Protein AF-A0A450S818-F1 (afdb_monomer_lite)

Structure (mmCIF, N/CA/C/O backbone):
data_AF-A0A450S818-F1
#
_entry.id   AF-A0A450S818-F1
#
loop_
_atom_site.group_PDB
_atom_site.id
_atom_site.type_symbol
_atom_site.label_atom_id
_atom_site.label_alt_id
_atom_site.label_comp_id
_atom_site.label_asym_id
_atom_site.label_entity_id
_atom_site.label_seq_id
_atom_site.pdbx_PDB_ins_code
_atom_site.Cartn_x
_atom_site.Cartn_y
_atom_site.Cartn_z
_atom_site.occupancy
_atom_site.B_iso_or_equiv
_atom_site.auth_seq_id
_atom_site.auth_comp_id
_atom_site.auth_asym_id
_atom_site.auth_atom_id
_atom_site.pdbx_PDB_model_num
ATOM 1 N N . MET A 1 1 ? 46.934 -12.306 -39.013 1.00 42.56 1 MET A N 1
ATOM 2 C CA . MET A 1 1 ? 46.877 -12.244 -37.534 1.00 42.56 1 MET A CA 1
ATOM 3 C C . MET A 1 1 ? 45.426 -12.052 -37.117 1.00 42.56 1 MET A C 1
ATOM 5 O O . MET A 1 1 ? 44.873 -10.989 -37.354 1.00 42.56 1 MET A O 1
ATOM 9 N N . LYS A 1 2 ? 44.779 -13.101 -36.602 1.00 42.91 2 LYS A N 1
ATOM 10 C CA . LYS A 1 2 ? 43.348 -13.123 -36.265 1.00 42.91 2 LYS A CA 1
ATOM 11 C C . LYS A 1 2 ? 43.232 -12.912 -34.751 1.00 42.91 2 LYS A C 1
ATOM 13 O O . LYS A 1 2 ? 43.323 -13.865 -33.988 1.00 42.91 2 LYS A O 1
ATOM 18 N N . LYS A 1 3 ? 43.177 -11.651 -34.312 1.00 45.91 3 LYS A N 1
ATOM 19 C CA . LYS A 1 3 ? 42.958 -11.293 -32.902 1.00 45.91 3 LYS A CA 1
ATOM 20 C C . LYS A 1 3 ? 41.461 -11.098 -32.716 1.00 45.91 3 LYS A C 1
ATOM 22 O O . LYS A 1 3 ? 40.922 -10.032 -32.987 1.00 45.91 3 LYS A O 1
ATOM 27 N N . TYR A 1 4 ? 40.800 -12.195 -32.371 1.00 55.44 4 TYR A N 1
ATOM 28 C CA . TYR A 1 4 ? 39.396 -12.215 -32.001 1.00 55.44 4 TYR A CA 1
ATOM 29 C C . TYR A 1 4 ? 39.163 -11.219 -30.865 1.00 55.44 4 TYR A C 1
ATOM 31 O O . TYR A 1 4 ? 39.934 -11.182 -29.905 1.00 55.44 4 TYR A O 1
ATOM 39 N N . ALA A 1 5 ? 38.121 -10.406 -31.024 1.00 55.72 5 ALA A N 1
ATOM 40 C CA . ALA A 1 5 ? 37.570 -9.505 -30.026 1.00 55.72 5 ALA A CA 1
ATOM 41 C C . ALA A 1 5 ? 37.153 -10.311 -28.782 1.00 55.72 5 ALA A C 1
ATOM 43 O O . ALA A 1 5 ? 36.008 -10.723 -28.628 1.00 55.72 5 ALA A O 1
ATOM 44 N N . PHE A 1 6 ? 38.124 -10.600 -27.920 1.00 54.34 6 PHE A N 1
ATOM 45 C CA . PHE A 1 6 ? 37.998 -11.457 -26.743 1.00 54.34 6 PHE A CA 1
ATOM 46 C C . PHE A 1 6 ? 37.613 -10.647 -25.499 1.00 54.34 6 PHE A C 1
ATOM 48 O O . PHE A 1 6 ? 38.110 -10.900 -24.413 1.00 54.34 6 PHE A O 1
ATOM 55 N N . TRP A 1 7 ? 36.762 -9.628 -25.633 1.00 50.06 7 TRP A N 1
ATOM 56 C CA . TRP A 1 7 ? 36.269 -8.885 -24.466 1.00 50.06 7 TRP A CA 1
ATOM 57 C C . TRP A 1 7 ? 34.963 -8.145 -24.775 1.00 50.06 7 TRP A C 1
ATOM 59 O O . TRP A 1 7 ? 34.821 -6.942 -24.597 1.00 50.06 7 TRP A O 1
ATOM 69 N N . SER A 1 8 ? 33.986 -8.873 -25.313 1.00 53.31 8 SER A N 1
ATOM 70 C CA . SER A 1 8 ? 32.632 -8.354 -25.571 1.00 53.31 8 SER A CA 1
ATOM 71 C C . SER A 1 8 ? 31.544 -9.331 -25.132 1.00 53.31 8 SER A C 1
ATOM 73 O O . SER A 1 8 ? 30.551 -9.496 -25.827 1.00 53.31 8 SER A O 1
ATOM 75 N N . ILE A 1 9 ? 31.727 -10.016 -23.994 1.00 60.41 9 ILE A N 1
ATOM 76 C CA . ILE A 1 9 ? 30.696 -10.922 -23.447 1.00 60.41 9 ILE A CA 1
ATOM 77 C C . ILE A 1 9 ? 30.672 -10.920 -21.904 1.00 60.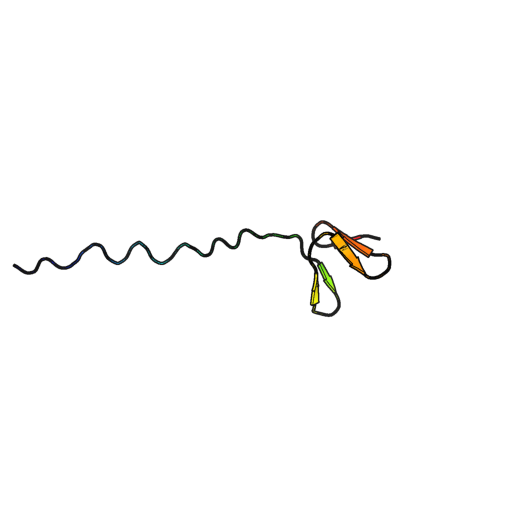41 9 ILE A C 1
ATOM 79 O O . ILE A 1 9 ? 30.436 -11.951 -21.287 1.00 60.41 9 ILE A O 1
ATOM 83 N N . PHE A 1 10 ? 30.950 -9.793 -21.237 1.00 55.91 10 PHE A N 1
ATOM 84 C CA . PHE A 1 10 ? 30.870 -9.752 -19.762 1.00 55.91 10 PHE A CA 1
ATOM 85 C C . PHE A 1 10 ? 30.262 -8.474 -19.169 1.00 55.91 10 PHE A C 1
ATOM 87 O O . PHE A 1 10 ? 30.442 -8.184 -17.993 1.00 55.91 10 PHE A O 1
ATOM 94 N N . THR A 1 11 ? 29.521 -7.702 -19.963 1.00 59.25 11 THR A N 1
ATOM 95 C CA . THR A 1 11 ? 29.027 -6.373 -19.551 1.00 59.25 11 THR A CA 1
ATOM 96 C C . THR A 1 11 ? 27.575 -6.113 -19.957 1.00 59.25 11 THR A C 1
ATOM 98 O O . THR A 1 11 ? 27.219 -4.987 -20.281 1.00 59.25 11 THR A O 1
ATOM 101 N N . ALA A 1 12 ? 26.711 -7.135 -19.961 1.00 57.31 12 ALA A N 1
ATOM 102 C CA . ALA A 1 12 ? 25.323 -6.950 -20.409 1.00 57.31 12 ALA A CA 1
ATOM 103 C C . ALA A 1 12 ? 24.249 -7.775 -19.675 1.00 57.31 12 ALA A C 1
ATOM 105 O O . ALA A 1 12 ? 23.179 -7.976 -20.238 1.00 57.31 12 ALA A O 1
ATOM 106 N N . LEU A 1 13 ? 24.488 -8.280 -18.455 1.00 56.94 13 LEU A N 1
ATOM 107 C CA . LEU A 1 13 ? 23.501 -9.157 -17.793 1.00 56.94 13 LEU A CA 1
ATOM 108 C C . LEU A 1 13 ? 23.102 -8.815 -16.352 1.00 56.94 13 LEU A C 1
ATOM 110 O O . LEU A 1 13 ? 22.307 -9.551 -15.781 1.00 56.94 13 LEU A O 1
ATOM 114 N N . ILE A 1 14 ? 23.573 -7.725 -15.740 1.00 62.91 14 ILE A N 1
ATOM 115 C CA . ILE A 1 14 ? 23.255 -7.466 -14.322 1.00 62.91 14 ILE A CA 1
ATOM 116 C C . ILE A 1 14 ? 22.910 -5.992 -14.086 1.00 62.91 14 ILE A C 1
ATOM 118 O O . ILE A 1 14 ? 23.564 -5.288 -13.328 1.00 62.91 14 ILE A O 1
ATOM 122 N N . THR A 1 15 ? 21.852 -5.519 -14.739 1.00 57.41 15 THR A N 1
ATOM 123 C CA . THR A 1 15 ? 21.203 -4.241 -14.394 1.00 57.41 15 THR A CA 1
ATOM 124 C C . THR A 1 15 ? 19.685 -4.407 -14.386 1.00 57.41 15 THR A C 1
ATOM 126 O O . THR A 1 15 ? 18.944 -3.663 -15.010 1.00 57.41 15 THR A O 1
ATOM 129 N N . CYS A 1 16 ? 19.204 -5.419 -13.664 1.00 57.09 16 CYS A N 1
ATOM 130 C CA . CYS A 1 16 ? 17.820 -5.470 -13.194 1.00 57.09 16 CYS A CA 1
ATOM 131 C C . CYS A 1 16 ? 17.853 -5.598 -11.668 1.00 57.09 16 CYS A C 1
ATOM 133 O O . CYS A 1 16 ? 17.514 -6.626 -11.092 1.00 57.09 16 CYS A O 1
ATOM 135 N N . HIS A 1 17 ? 18.393 -4.574 -11.007 1.00 49.22 17 HIS A N 1
ATOM 136 C CA . HIS A 1 17 ? 18.231 -4.410 -9.568 1.00 49.22 17 HIS A CA 1
ATOM 137 C C . HIS A 1 17 ? 16.947 -3.600 -9.375 1.00 49.22 17 HIS A C 1
ATOM 139 O O . HIS A 1 17 ? 16.973 -2.381 -9.231 1.00 49.22 17 HIS A O 1
ATOM 145 N N . SER A 1 18 ? 15.798 -4.269 -9.467 1.00 53.91 18 SER A N 1
ATOM 146 C CA . SER A 1 18 ? 14.508 -3.719 -9.050 1.00 53.91 18 SER A CA 1
ATOM 147 C C . SER A 1 18 ? 14.461 -3.665 -7.519 1.00 53.91 18 SER A C 1
ATOM 149 O O . SER A 1 18 ? 13.705 -4.380 -6.867 1.00 53.91 18 SER A O 1
ATOM 151 N N . THR A 1 19 ? 15.302 -2.824 -6.912 1.00 60.00 19 THR A N 1
ATOM 152 C CA . THR A 1 19 ? 15.173 -2.467 -5.494 1.00 60.00 19 THR A CA 1
ATOM 153 C C . THR A 1 19 ? 14.097 -1.418 -5.359 1.00 60.00 19 THR A C 1
ATOM 155 O O . THR A 1 19 ? 14.347 -0.217 -5.299 1.00 60.00 19 THR A O 1
ATOM 158 N N . ALA A 1 20 ? 12.882 -1.920 -5.342 1.00 50.19 20 ALA A N 1
ATOM 159 C CA . ALA A 1 20 ? 11.709 -1.197 -4.934 1.00 50.19 20 ALA A CA 1
ATOM 160 C C . ALA A 1 20 ? 10.790 -2.237 -4.295 1.00 50.19 20 ALA A C 1
ATOM 162 O O . ALA A 1 20 ? 9.718 -2.536 -4.802 1.00 50.19 20 ALA A O 1
ATOM 163 N N . LEU A 1 21 ? 11.247 -2.824 -3.180 1.00 54.34 21 LEU A N 1
ATOM 164 C CA . LEU A 1 21 ? 10.354 -3.418 -2.183 1.00 54.34 21 LEU A CA 1
ATOM 165 C C . LEU A 1 21 ? 9.579 -2.264 -1.523 1.00 54.34 21 LEU A C 1
ATOM 167 O O . LEU A 1 21 ? 9.718 -2.023 -0.327 1.00 54.34 21 LEU A O 1
ATOM 171 N N . TYR A 1 22 ? 8.840 -1.478 -2.309 1.00 59.03 22 TYR A N 1
ATOM 172 C CA . TYR A 1 22 ? 7.773 -0.678 -1.737 1.00 59.03 22 TYR A CA 1
ATOM 173 C C . TYR A 1 22 ? 6.788 -1.697 -1.188 1.00 59.03 22 TYR A C 1
ATOM 175 O O . TYR A 1 22 ? 6.496 -2.702 -1.838 1.00 59.03 22 TYR A O 1
ATOM 183 N N . ALA A 1 23 ? 6.403 -1.536 0.070 1.00 63.97 23 ALA A N 1
ATOM 184 C CA . ALA A 1 23 ? 5.574 -2.513 0.739 1.00 63.97 23 ALA A CA 1
ATOM 185 C C . ALA A 1 23 ? 4.134 -2.386 0.213 1.00 63.97 23 ALA A C 1
ATOM 187 O O . ALA A 1 23 ? 3.251 -1.862 0.882 1.00 63.97 23 ALA A O 1
ATOM 188 N N . ASP A 1 24 ? 3.904 -2.831 -1.019 1.00 85.69 24 ASP A N 1
ATOM 189 C CA . ASP A 1 24 ? 2.643 -2.623 -1.712 1.00 85.69 24 ASP A CA 1
ATOM 190 C C . ASP A 1 24 ? 1.532 -3.471 -1.083 1.00 85.69 24 ASP A C 1
ATOM 192 O O . ASP A 1 24 ? 1.754 -4.606 -0.642 1.00 85.69 24 ASP A O 1
ATOM 196 N N . CYS A 1 25 ? 0.315 -2.934 -1.060 1.00 90.25 25 CYS A N 1
ATOM 197 C CA . CYS A 1 25 ? -0.871 -3.647 -0.609 1.00 90.25 25 CYS A CA 1
ATOM 198 C C . CYS A 1 25 ? -1.757 -4.007 -1.797 1.00 90.25 25 CYS A C 1
ATOM 200 O O . CYS A 1 25 ? -2.077 -3.166 -2.635 1.00 90.25 25 CYS A O 1
ATOM 202 N N . VAL A 1 26 ? -2.206 -5.261 -1.850 1.00 91.25 26 VAL A N 1
ATOM 203 C CA . VAL A 1 26 ? -3.125 -5.725 -2.895 1.00 91.25 26 VAL A CA 1
ATOM 204 C C . VAL A 1 26 ? -4.565 -5.566 -2.419 1.00 91.25 26 VAL A C 1
ATOM 206 O O . VAL A 1 26 ? -4.914 -6.000 -1.318 1.00 91.25 26 VAL A O 1
ATOM 209 N N . HIS A 1 27 ? -5.418 -4.955 -3.240 1.00 90.25 27 HIS A N 1
ATOM 210 C CA . HIS A 1 27 ? -6.859 -4.891 -3.000 1.00 90.25 27 HIS A CA 1
ATOM 211 C C . HIS A 1 27 ? -7.627 -5.056 -4.314 1.00 90.25 27 HIS A C 1
ATOM 213 O O . HIS A 1 27 ? -7.399 -4.328 -5.276 1.00 90.25 27 HIS A O 1
ATOM 219 N N . ASN A 1 28 ? -8.535 -6.037 -4.362 1.00 91.38 28 ASN A N 1
ATOM 220 C CA . ASN A 1 28 ? -9.350 -6.349 -5.543 1.00 91.38 28 ASN A CA 1
ATOM 221 C C . ASN A 1 28 ? -8.533 -6.543 -6.844 1.00 91.38 28 ASN A C 1
ATOM 223 O O . ASN A 1 28 ? -8.924 -6.081 -7.911 1.00 91.38 28 ASN A O 1
ATOM 227 N N . GLY A 1 29 ? -7.360 -7.177 -6.744 1.00 89.69 29 GLY A N 1
ATOM 228 C CA . GLY A 1 29 ? -6.461 -7.416 -7.882 1.00 89.69 29 GLY A CA 1
ATOM 229 C C . GLY A 1 29 ? -5.592 -6.221 -8.291 1.00 89.69 29 GLY A C 1
ATOM 230 O O . GLY A 1 29 ? -4.722 -6.383 -9.141 1.00 89.69 29 GLY A O 1
ATOM 231 N N . ASN A 1 30 ? -5.771 -5.053 -7.667 1.00 90.00 30 ASN A N 1
ATOM 232 C CA . ASN A 1 30 ? -4.933 -3.877 -7.888 1.00 90.00 30 ASN A CA 1
ATOM 233 C C . ASN A 1 30 ? -3.826 -3.788 -6.831 1.00 90.00 30 ASN A C 1
ATOM 235 O O . ASN A 1 30 ? -4.031 -4.168 -5.675 1.00 90.00 30 ASN A O 1
ATOM 239 N N . ILE A 1 31 ? -2.671 -3.258 -7.231 1.00 89.94 31 ILE A N 1
ATOM 240 C CA . ILE A 1 31 ? -1.509 -3.019 -6.369 1.00 89.94 31 ILE A CA 1
ATOM 241 C C . ILE A 1 31 ? -1.504 -1.540 -5.974 1.00 89.94 31 ILE A C 1
ATOM 243 O O . ILE A 1 31 ? -1.567 -0.667 -6.839 1.00 89.94 31 ILE A O 1
ATOM 247 N N . TYR A 1 32 ? -1.443 -1.272 -4.673 1.00 89.69 32 TYR A N 1
ATOM 248 C CA . TYR A 1 32 ? -1.435 0.068 -4.097 1.00 89.69 32 TYR A CA 1
ATOM 249 C C . TYR A 1 32 ? -0.125 0.305 -3.355 1.00 89.69 32 TYR A C 1
ATOM 251 O O . TYR A 1 32 ? 0.307 -0.550 -2.587 1.00 89.69 32 TYR A O 1
ATOM 259 N N . ALA A 1 33 ? 0.470 1.480 -3.551 1.00 89.19 33 ALA A N 1
ATOM 260 C CA . ALA A 1 33 ? 1.698 1.866 -2.866 1.00 89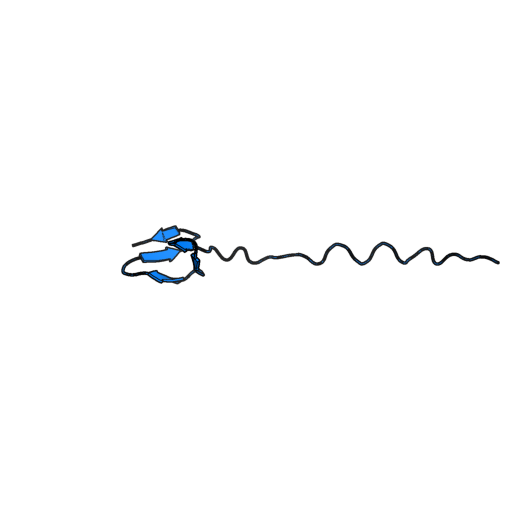.19 33 ALA A CA 1
ATOM 261 C C . ALA A 1 33 ? 1.476 2.052 -1.354 1.00 89.19 33 ALA A C 1
ATOM 263 O O . ALA A 1 33 ? 0.351 2.308 -0.906 1.00 89.19 33 ALA A O 1
ATOM 264 N N . GLU A 1 34 ? 2.553 2.001 -0.569 1.00 90.94 34 GLU A N 1
ATOM 265 C CA . GLU A 1 34 ? 2.506 2.367 0.851 1.00 90.94 34 GLU A CA 1
ATOM 266 C C . GLU A 1 34 ? 1.911 3.757 1.089 1.00 90.94 34 GLU A C 1
ATOM 268 O O . GLU A 1 34 ? 2.115 4.691 0.314 1.00 90.94 34 GLU A O 1
ATOM 273 N N . GLY A 1 35 ? 1.149 3.881 2.177 1.00 90.44 35 GLY A N 1
ATOM 274 C CA . GLY A 1 35 ? 0.394 5.083 2.522 1.00 90.44 35 GLY A CA 1
ATOM 275 C C . GLY A 1 35 ? -0.910 5.256 1.737 1.00 90.44 35 GLY A C 1
ATOM 276 O O . GLY A 1 35 ? -1.673 6.174 2.030 1.00 90.44 35 GLY A O 1
ATOM 277 N N . SER A 1 36 ? -1.211 4.385 0.765 1.00 92.50 36 SER A N 1
ATOM 278 C CA . SER A 1 36 ? -2.512 4.404 0.085 1.00 92.50 36 SER A CA 1
ATOM 279 C C . SER A 1 36 ? -3.645 4.151 1.077 1.00 92.50 36 SER A C 1
ATOM 281 O O . SER A 1 36 ? -3.537 3.279 1.938 1.00 92.50 36 SER A O 1
ATOM 283 N N . VAL A 1 37 ? -4.755 4.875 0.920 1.00 93.81 37 VAL A N 1
ATOM 284 C CA . VAL A 1 37 ? -5.926 4.773 1.799 1.00 93.81 37 VAL A CA 1
ATOM 285 C C . VAL A 1 37 ? -7.122 4.230 1.019 1.00 93.81 37 VAL A C 1
ATOM 287 O O . VAL A 1 37 ? -7.489 4.774 -0.023 1.00 93.81 37 VAL A O 1
ATOM 290 N N . ILE A 1 38 ? -7.748 3.171 1.537 1.00 92.25 38 ILE A N 1
ATOM 291 C CA . ILE A 1 38 ? -9.002 2.601 1.029 1.00 92.25 38 ILE A CA 1
ATOM 292 C C . ILE A 1 38 ? -10.009 2.551 2.180 1.00 92.25 38 ILE A C 1
ATOM 294 O O . ILE A 1 38 ? -9.915 1.724 3.089 1.00 92.25 38 ILE A O 1
ATOM 298 N N . GLY A 1 39 ? -11.000 3.442 2.144 1.00 92.12 39 GLY A N 1
ATOM 299 C CA . GLY A 1 39 ? -11.980 3.569 3.223 1.00 92.12 39 GLY A CA 1
ATOM 300 C C . GLY A 1 39 ? -11.307 3.958 4.542 1.00 92.12 39 GLY A C 1
ATOM 301 O O . GLY A 1 39 ? -10.708 5.023 4.634 1.00 92.12 39 GLY A O 1
ATOM 302 N N . SER A 1 40 ? -11.411 3.093 5.554 1.00 94.12 40 SER A N 1
ATOM 303 C CA . SER A 1 40 ? -10.742 3.261 6.855 1.00 94.12 40 SER A CA 1
ATOM 304 C C . SER A 1 40 ? -9.412 2.514 6.961 1.00 94.12 40 SER A C 1
ATOM 306 O O . SER A 1 40 ? -8.912 2.378 8.064 1.00 94.12 40 SER A O 1
ATOM 308 N N . TYR A 1 41 ? -8.880 1.967 5.867 1.00 93.44 41 TYR A N 1
ATOM 309 C CA . TYR A 1 41 ? -7.642 1.193 5.886 1.00 93.44 41 TYR A CA 1
ATOM 310 C C . TYR A 1 41 ? -6.514 1.953 5.189 1.00 93.44 41 TYR A C 1
ATOM 312 O O . TYR A 1 41 ? -6.702 2.474 4.092 1.00 93.44 41 TYR A O 1
ATOM 320 N N . GLU A 1 42 ? -5.335 1.962 5.797 1.00 94.19 42 GLU A N 1
ATOM 321 C CA . GLU A 1 42 ? -4.090 2.497 5.255 1.00 94.19 42 GLU A CA 1
ATOM 322 C C . GLU A 1 42 ? -3.129 1.345 4.942 1.00 94.19 42 GLU A C 1
ATOM 324 O O . GLU A 1 42 ? -2.961 0.413 5.736 1.00 94.19 42 GLU A O 1
ATOM 329 N N . CYS A 1 43 ? -2.494 1.398 3.775 1.00 93.12 43 CYS A N 1
ATOM 330 C CA . CYS A 1 43 ? -1.453 0.454 3.407 1.00 93.12 43 CYS A CA 1
ATOM 331 C C . CYS A 1 43 ? -0.166 0.756 4.186 1.00 93.12 43 CYS A C 1
ATOM 333 O O . CYS A 1 43 ? 0.467 1.787 3.956 1.00 93.12 43 CYS A O 1
ATOM 335 N N . LYS A 1 44 ? 0.224 -0.146 5.090 1.00 91.62 44 LYS A N 1
ATOM 336 C CA . LYS A 1 44 ? 1.457 -0.071 5.885 1.00 91.62 44 LYS A CA 1
ATOM 337 C C . LYS A 1 44 ? 2.143 -1.431 5.939 1.00 91.62 44 LYS A C 1
ATOM 339 O O . LYS A 1 44 ? 1.535 -2.421 6.347 1.00 91.62 44 LYS A O 1
ATOM 344 N N . ASN A 1 45 ? 3.423 -1.480 5.595 1.00 89.25 45 ASN A N 1
ATOM 345 C CA . ASN A 1 45 ? 4.268 -2.672 5.560 1.00 89.25 45 ASN A CA 1
ATOM 346 C C . ASN A 1 45 ? 3.605 -3.852 4.819 1.00 89.25 45 ASN A C 1
ATOM 348 O O . ASN A 1 45 ? 3.515 -4.956 5.365 1.00 89.25 45 ASN A O 1
ATOM 352 N N . SER A 1 46 ? 3.093 -3.614 3.602 1.00 87.62 46 SER A N 1
ATOM 353 C CA . SER A 1 46 ? 2.385 -4.614 2.780 1.00 87.62 46 SER A CA 1
ATOM 354 C C . SER A 1 46 ? 1.119 -5.186 3.428 1.00 87.62 46 SER 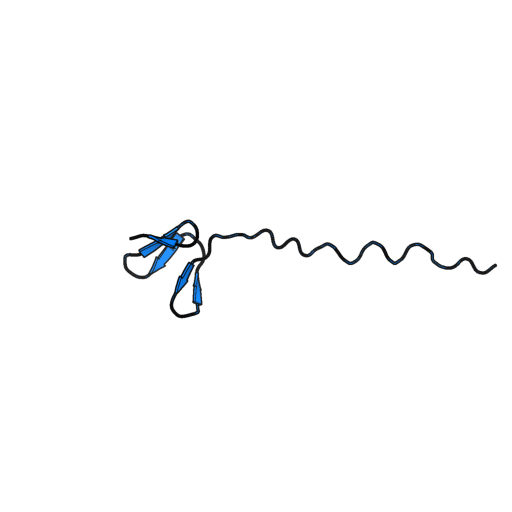A C 1
ATOM 356 O O . SER A 1 46 ? 0.697 -6.306 3.124 1.00 87.62 46 SER A O 1
ATOM 358 N N . LYS A 1 47 ? 0.501 -4.446 4.355 1.00 89.12 47 LYS A N 1
ATOM 359 C CA . LYS A 1 47 ? -0.738 -4.837 5.033 1.00 89.12 47 LYS A CA 1
ATOM 360 C C . LYS A 1 47 ? -1.711 -3.669 5.101 1.00 89.12 47 LYS A C 1
ATOM 362 O O . LYS A 1 47 ? -1.325 -2.531 5.338 1.00 89.12 47 LYS A O 1
ATOM 367 N N . TRP A 1 48 ? -2.994 -3.973 4.955 1.0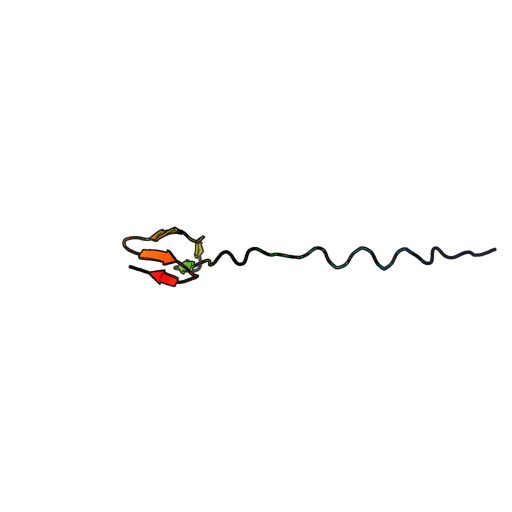0 92.81 48 TRP A N 1
ATOM 368 C CA . TRP A 1 48 ? -4.067 -3.024 5.231 1.00 92.81 48 TRP A CA 1
ATOM 369 C C . TRP A 1 48 ? -4.287 -2.933 6.742 1.00 92.81 48 TRP A C 1
ATOM 371 O O . TRP A 1 48 ? -4.726 -3.901 7.368 1.00 92.81 48 TRP A O 1
ATOM 381 N N . VAL A 1 49 ? -3.967 -1.781 7.324 1.00 92.44 49 VAL A N 1
ATOM 382 C CA . VAL A 1 49 ? -4.145 -1.480 8.750 1.00 92.44 49 VAL A CA 1
ATOM 383 C C . VAL A 1 49 ? -5.298 -0.495 8.891 1.00 92.44 49 VAL A C 1
ATOM 385 O O . VAL A 1 49 ? -5.386 0.443 8.111 1.00 92.44 49 VAL A O 1
ATOM 388 N N . LYS A 1 50 ? -6.199 -0.735 9.842 1.00 88.19 50 LYS A N 1
ATOM 389 C CA . LYS A 1 50 ? -7.346 0.139 10.115 1.00 88.19 50 LYS A CA 1
ATOM 390 C C . LYS A 1 50 ? -6.966 1.299 11.030 1.00 88.19 50 LYS A C 1
ATOM 392 O O . LYS A 1 50 ? -6.151 1.046 11.945 1.00 88.19 50 LYS A O 1
#

Foldseek 3Di:
DDDPPPPDPDPPDPPPPPPPPQLWEDDPNDTHGAQDDDPPFGQDNRDTDD

Organism: NCBI:txid2126338

pLDDT: mean 74.27, std 18.52, range [42.56, 94.19]

Sequence (50 aa):
MKKYAFWSIF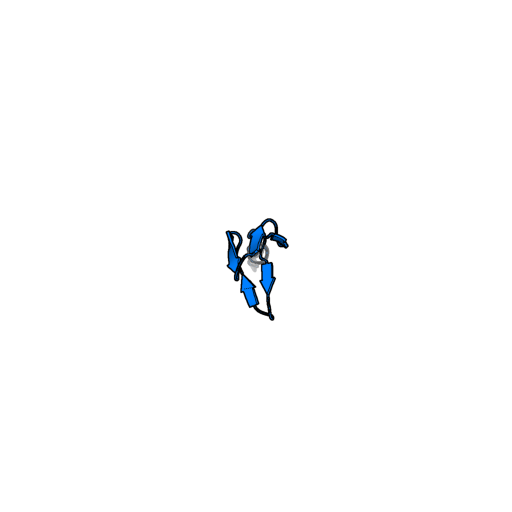TALITCHSTAL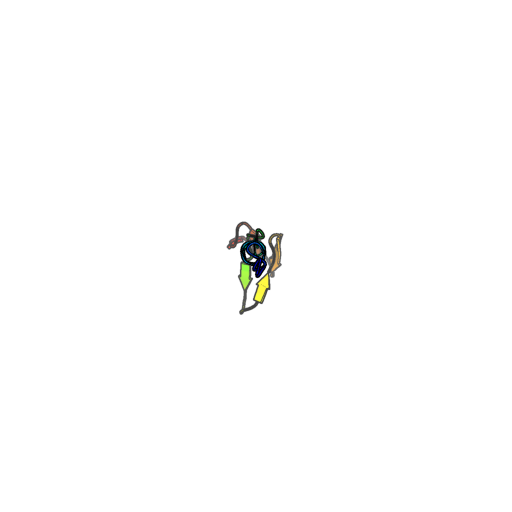YADCVHNGNIYAEGSVIGSYECKNSKWVK

Secondary structure (DSSP, 8-state):
------SSSSSSS-----------EEETTEEE-TT-EETTEEEETTEEE-

Radius of gyration: 21.92 Å; chains: 1; bounding box: 59×18×48 Å